Protein AF-K2AVJ9-F1 (afdb_monomer_lite)

Sequence (94 aa):
MFDLTLIGIGTGNPDHLTLQAIKAINAADLILIPRKGEGKADLAELRLAICRDVLTNPATRIVEFDLPVRDETILDYTARVEDWHDRIAAVWQA

Radius of gyration: 14.95 Å; chains: 1; bounding box: 36×27×40 Å

Secondary structure (DSSP, 8-state):
---------TTS-GGG--HHHHHHHHH-SEEEEEEPPSSS--HHHHHHHHHHHH---TT-EEEEEEPPPP-TT--SHHHHHHHHHHHHHHHHH-

Structure (mmCIF, N/CA/C/O backbone):
data_AF-K2AVJ9-F1
#
_entry.id   AF-K2AVJ9-F1
#
loop_
_atom_site.group_PDB
_atom_site.id
_atom_site.type_symbol
_atom_site.label_atom_id
_atom_site.label_alt_id
_atom_site.label_comp_id
_atom_site.label_asym_id
_atom_site.label_entity_id
_atom_site.label_seq_id
_atom_site.pdbx_PDB_ins_code
_atom_site.Cartn_x
_atom_site.Cartn_y
_atom_site.Cartn_z
_atom_site.occupancy
_atom_site.B_iso_or_equiv
_atom_site.auth_seq_id
_atom_site.auth_comp_id
_atom_site.auth_asym_id
_atom_site.auth_atom_id
_atom_site.pdbx_PDB_model_num
ATOM 1 N N . MET A 1 1 ? -17.928 -6.126 -8.015 1.00 78.44 1 MET A N 1
ATOM 2 C CA . MET A 1 1 ? -17.147 -4.896 -8.256 1.00 78.44 1 MET A CA 1
ATOM 3 C C . MET A 1 1 ? -16.067 -4.861 -7.191 1.00 78.44 1 MET A C 1
ATOM 5 O O . MET A 1 1 ? -16.390 -5.226 -6.069 1.00 78.44 1 MET A O 1
ATOM 9 N N . PHE A 1 2 ? -14.830 -4.507 -7.533 1.00 88.12 2 PHE A N 1
ATOM 10 C CA . PHE A 1 2 ? -13.763 -4.295 -6.551 1.00 88.12 2 PHE A CA 1
ATOM 11 C C . PHE A 1 2 ? -13.441 -2.805 -6.502 1.00 88.12 2 PHE A C 1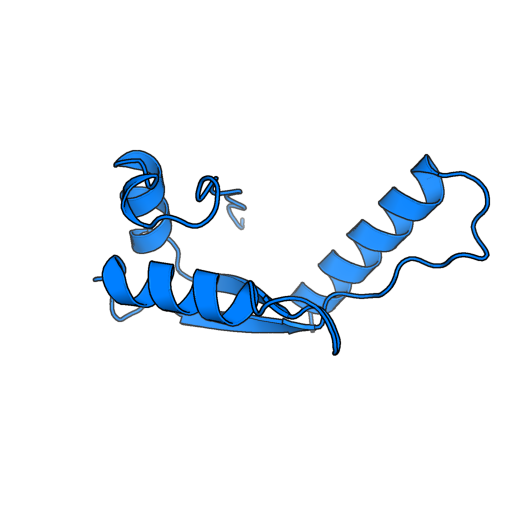
ATOM 13 O O . PHE A 1 2 ? -13.356 -2.177 -7.557 1.00 88.12 2 PHE A O 1
ATOM 20 N N . ASP A 1 3 ? -13.241 -2.267 -5.302 1.00 93.88 3 ASP A N 1
ATOM 21 C CA . ASP A 1 3 ? -12.800 -0.889 -5.110 1.00 93.88 3 ASP A CA 1
ATOM 22 C C . ASP A 1 3 ? -11.286 -0.868 -4.886 1.00 93.88 3 ASP A C 1
ATOM 24 O O . ASP A 1 3 ? -10.776 -1.402 -3.900 1.00 93.88 3 ASP A O 1
ATOM 28 N N . LEU A 1 4 ? -10.550 -0.251 -5.812 1.00 93.00 4 LEU A N 1
ATOM 29 C CA . LEU A 1 4 ? -9.104 -0.074 -5.695 1.00 93.00 4 LEU A CA 1
ATOM 30 C C . LEU A 1 4 ? -8.799 1.299 -5.092 1.00 93.00 4 LEU A C 1
ATOM 32 O O . LEU A 1 4 ? -9.043 2.329 -5.720 1.00 93.00 4 LEU A O 1
ATOM 36 N N . THR A 1 5 ? -8.215 1.313 -3.894 1.00 95.81 5 THR A N 1
ATOM 37 C CA . THR A 1 5 ? -7.822 2.553 -3.211 1.00 95.81 5 THR A CA 1
ATOM 38 C C . THR A 1 5 ? -6.303 2.684 -3.164 1.00 95.81 5 THR A C 1
ATOM 40 O O . THR A 1 5 ? -5.618 1.857 -2.567 1.00 95.81 5 THR A O 1
ATOM 43 N N . LEU A 1 6 ? -5.768 3.758 -3.752 1.00 95.56 6 LEU A N 1
ATOM 44 C CA . LEU A 1 6 ? -4.354 4.120 -3.632 1.00 95.56 6 LEU A CA 1
ATOM 45 C C . LEU A 1 6 ? -4.172 5.068 -2.442 1.00 95.56 6 LEU A C 1
ATOM 47 O O . LEU A 1 6 ? -4.563 6.233 -2.497 1.00 95.56 6 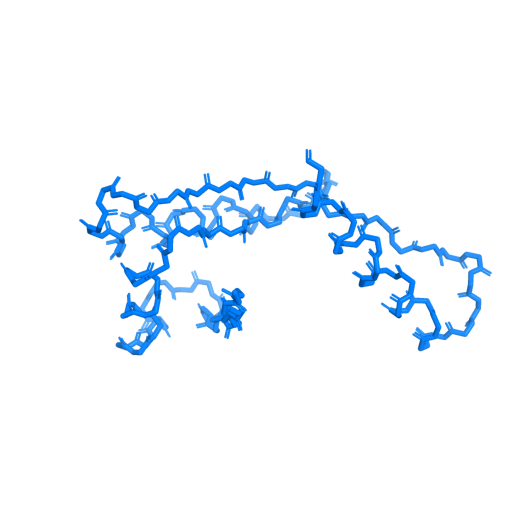LEU A O 1
ATOM 51 N N . ILE A 1 7 ? -3.592 4.561 -1.355 1.00 96.62 7 ILE A N 1
ATOM 52 C CA . ILE A 1 7 ? -3.442 5.300 -0.096 1.00 96.62 7 ILE A CA 1
ATOM 53 C C . ILE A 1 7 ? -2.034 5.896 -0.013 1.00 96.62 7 ILE A C 1
ATOM 55 O O . ILE A 1 7 ? -1.039 5.175 0.045 1.00 96.62 7 ILE A O 1
ATOM 59 N N . GLY A 1 8 ? -1.938 7.225 0.022 1.00 96.00 8 GLY A N 1
ATOM 60 C CA . GLY A 1 8 ? -0.681 7.909 0.321 1.00 96.00 8 GLY A CA 1
ATOM 61 C C . GLY A 1 8 ? -0.277 7.711 1.786 1.00 96.00 8 GLY A C 1
ATOM 62 O O . GLY A 1 8 ? -1.060 8.017 2.681 1.00 96.00 8 GLY A O 1
ATOM 63 N N . ILE A 1 9 ? 0.951 7.240 2.025 1.00 94.94 9 ILE A N 1
ATOM 64 C CA . ILE A 1 9 ? 1.502 6.961 3.371 1.00 94.94 9 ILE A CA 1
ATOM 65 C C . ILE A 1 9 ? 2.605 7.946 3.801 1.00 94.94 9 ILE A C 1
ATOM 67 O O . ILE A 1 9 ? 3.342 7.709 4.755 1.00 94.94 9 ILE A O 1
ATOM 71 N N . GLY A 1 10 ? 2.763 9.043 3.059 1.00 93.56 10 GLY A N 1
ATOM 72 C CA . GLY A 1 10 ? 3.827 10.019 3.279 1.00 93.56 10 GLY A CA 1
ATOM 73 C C . GLY A 1 10 ? 5.224 9.483 2.951 1.00 93.56 10 GLY A C 1
ATOM 74 O O . GLY A 1 10 ? 5.402 8.610 2.104 1.00 93.56 10 GLY A O 1
ATOM 75 N N . THR A 1 11 ? 6.233 10.049 3.612 1.00 91.56 11 THR A N 1
ATOM 76 C CA . THR A 1 11 ? 7.662 9.769 3.368 1.00 91.56 11 THR A CA 1
ATOM 77 C C . THR A 1 11 ? 8.264 8.712 4.302 1.00 91.56 11 THR A C 1
ATOM 79 O O . THR A 1 11 ? 9.485 8.637 4.419 1.00 91.56 11 THR A O 1
ATOM 82 N N . GLY A 1 12 ? 7.431 7.931 4.996 1.00 85.31 12 GLY A N 1
ATOM 83 C CA . GLY A 1 12 ? 7.876 6.838 5.866 1.00 85.31 12 GLY A CA 1
ATOM 84 C C . GLY A 1 12 ? 7.868 7.113 7.372 1.00 85.31 12 GLY A C 1
ATOM 85 O O . GLY A 1 12 ? 8.122 6.197 8.139 1.00 85.31 1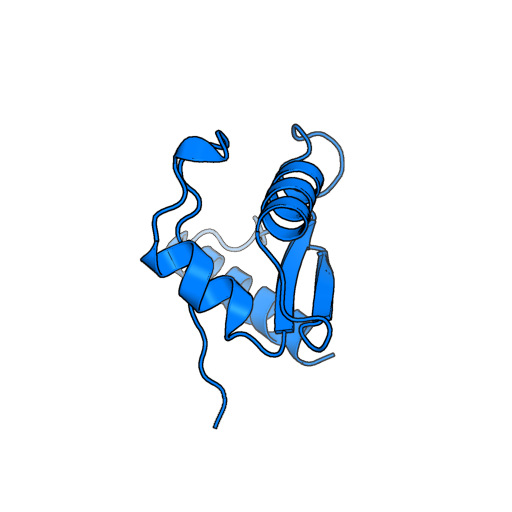2 GLY A O 1
ATOM 86 N N . ASN A 1 13 ? 7.541 8.331 7.810 1.00 89.62 13 ASN A N 1
ATOM 87 C CA . ASN A 1 13 ? 7.188 8.580 9.209 1.00 89.62 13 ASN A CA 1
ATOM 88 C C . ASN A 1 13 ? 5.702 8.210 9.424 1.00 89.62 13 ASN A C 1
ATOM 90 O O . ASN A 1 13 ? 4.869 8.771 8.704 1.00 89.62 13 ASN A O 1
ATOM 94 N N . PRO A 1 14 ? 5.346 7.323 10.376 1.00 88.81 14 PRO A N 1
ATOM 95 C CA . PRO A 1 14 ? 3.952 7.003 10.703 1.00 88.81 14 PRO A CA 1
ATOM 96 C C . PRO A 1 14 ? 3.075 8.227 11.006 1.00 88.81 14 PRO A C 1
ATOM 98 O O . PRO A 1 14 ? 1.902 8.241 10.635 1.00 88.81 14 PRO A O 1
ATOM 101 N N . ASP A 1 15 ? 3.647 9.299 11.564 1.00 93.31 15 ASP A N 1
ATOM 102 C CA . ASP A 1 15 ? 2.922 10.549 11.853 1.00 93.31 15 ASP A CA 1
ATOM 103 C C . ASP A 1 15 ? 2.440 11.284 10.589 1.00 93.31 15 ASP A C 1
ATOM 105 O O . ASP A 1 15 ? 1.630 12.207 10.663 1.00 93.31 15 ASP A O 1
ATOM 109 N N . HIS A 1 16 ? 2.923 10.896 9.404 1.00 96.31 16 HIS A N 1
ATOM 110 C CA . HIS A 1 16 ? 2.445 11.447 8.135 1.00 96.31 16 HIS A CA 1
ATOM 111 C C . HIS A 1 16 ? 1.107 10.848 7.684 1.00 96.31 16 HIS A C 1
ATOM 113 O O . HIS A 1 16 ? 0.520 11.336 6.712 1.00 96.31 16 HIS A O 1
ATOM 119 N N . LEU A 1 17 ? 0.614 9.799 8.348 1.00 97.12 17 LEU A N 1
ATOM 120 C CA . LEU A 1 17 ? -0.683 9.225 8.019 1.00 97.12 17 LEU A CA 1
ATOM 121 C C . LEU A 1 17 ? -1.803 10.208 8.334 1.00 97.12 17 LEU A C 1
ATOM 123 O O . LEU A 1 17 ? -1.963 10.700 9.449 1.00 97.12 17 LEU A O 1
ATOM 127 N N . THR A 1 18 ? -2.641 10.454 7.334 1.00 97.88 18 THR A N 1
ATOM 128 C CA . THR A 1 18 ? -3.859 11.230 7.535 1.00 97.88 18 THR A CA 1
ATOM 129 C C . THR A 1 18 ? -4.938 10.362 8.174 1.00 97.88 18 THR A C 1
ATOM 131 O O . THR A 1 18 ? -4.984 9.142 7.997 1.00 97.88 18 THR A O 1
ATOM 134 N N . LEU A 1 19 ? -5.905 11.003 8.835 1.00 97.88 19 LEU A N 1
ATOM 135 C CA . LEU A 1 19 ? -7.096 10.306 9.332 1.00 97.88 19 LEU A CA 1
ATOM 136 C C . LEU A 1 19 ? -7.871 9.597 8.208 1.00 97.88 19 LEU A C 1
ATOM 138 O O . LEU A 1 19 ? -8.511 8.579 8.455 1.00 97.88 19 LEU A O 1
ATOM 142 N N . GLN A 1 20 ? -7.822 10.111 6.975 1.00 98.19 20 GLN A N 1
ATOM 143 C CA . GLN A 1 20 ? -8.442 9.457 5.823 1.00 98.19 20 GLN A CA 1
ATOM 144 C C . GLN A 1 20 ? -7.696 8.175 5.436 1.00 98.19 20 GLN A C 1
ATOM 146 O O . GLN A 1 20 ? -8.346 7.165 5.176 1.00 98.19 20 GLN A O 1
ATOM 151 N N . ALA A 1 21 ? -6.360 8.192 5.445 1.00 97.81 21 ALA A N 1
ATOM 152 C CA . ALA A 1 21 ? -5.548 7.009 5.175 1.00 97.81 21 ALA A CA 1
ATOM 153 C C . ALA A 1 21 ? -5.824 5.900 6.199 1.00 97.81 21 ALA A C 1
ATOM 155 O O . ALA A 1 21 ? -6.089 4.765 5.813 1.00 97.81 21 ALA A O 1
ATOM 156 N N . ILE A 1 22 ? -5.868 6.243 7.491 1.00 97.50 22 ILE A N 1
ATOM 157 C CA . ILE A 1 22 ? -6.169 5.286 8.570 1.00 97.50 22 ILE A CA 1
ATOM 158 C C . ILE A 1 22 ? -7.563 4.670 8.391 1.00 97.50 22 ILE A C 1
ATOM 160 O O . ILE A 1 22 ? -7.728 3.456 8.527 1.00 97.50 22 ILE A O 1
ATOM 164 N N . LYS A 1 23 ? -8.571 5.482 8.045 1.00 97.81 23 LYS A N 1
ATOM 165 C CA . LYS A 1 23 ? -9.928 4.986 7.767 1.00 97.81 23 LYS A CA 1
ATOM 166 C C . LYS A 1 23 ? -9.958 4.043 6.565 1.00 97.81 23 LYS A C 1
ATOM 168 O O . LYS A 1 23 ? -10.593 2.999 6.648 1.00 97.81 23 LYS A O 1
ATOM 173 N N . ALA A 1 24 ? -9.265 4.389 5.481 1.00 97.88 24 ALA A N 1
ATOM 174 C CA . ALA A 1 24 ? -9.203 3.556 4.283 1.00 97.88 24 ALA A CA 1
ATOM 175 C C . ALA A 1 24 ? -8.491 2.218 4.546 1.00 97.88 24 ALA A C 1
ATOM 177 O O . ALA A 1 24 ? -8.989 1.181 4.123 1.00 97.88 24 ALA A O 1
ATOM 178 N N . ILE A 1 25 ? -7.392 2.225 5.311 1.00 97.00 25 ILE A N 1
ATOM 179 C CA . ILE A 1 25 ? -6.690 1.006 5.747 1.00 97.00 25 ILE A CA 1
ATOM 180 C C . ILE A 1 25 ? -7.639 0.080 6.520 1.00 97.00 25 ILE A C 1
ATOM 182 O O . ILE A 1 25 ? -7.712 -1.107 6.228 1.00 97.00 25 ILE A O 1
ATOM 186 N N . ASN A 1 26 ? -8.401 0.621 7.475 1.00 97.75 26 ASN A N 1
ATOM 187 C CA . ASN A 1 26 ? -9.307 -0.174 8.312 1.00 97.75 26 ASN A CA 1
ATOM 188 C C . ASN A 1 26 ? -10.580 -0.650 7.591 1.00 97.75 26 ASN A C 1
ATOM 190 O O . ASN A 1 26 ? -11.206 -1.614 8.033 1.00 97.75 26 ASN A O 1
ATOM 194 N N . ALA A 1 27 ? -10.974 0.022 6.508 1.00 97.19 27 ALA A N 1
ATOM 195 C CA . ALA A 1 27 ? -12.130 -0.350 5.695 1.00 97.19 27 ALA A CA 1
ATOM 196 C C . ALA A 1 27 ? -11.803 -1.390 4.611 1.00 97.19 27 ALA A C 1
ATOM 198 O O . ALA A 1 27 ? -12.724 -1.953 4.027 1.00 97.19 27 ALA A O 1
ATOM 199 N N . ALA A 1 28 ? -10.523 -1.627 4.315 1.00 97.81 28 ALA A N 1
ATOM 200 C CA . ALA A 1 28 ? -10.116 -2.550 3.266 1.00 97.81 28 ALA A CA 1
ATOM 201 C C . ALA A 1 28 ? -10.282 -4.014 3.700 1.00 97.81 28 ALA A C 1
ATOM 203 O O . ALA A 1 28 ? -9.845 -4.406 4.782 1.00 97.81 28 ALA A O 1
ATOM 204 N N . ASP A 1 29 ? -10.826 -4.850 2.815 1.00 97.38 29 ASP A N 1
ATOM 205 C CA . ASP A 1 29 ? -10.827 -6.309 2.998 1.00 97.38 29 ASP A CA 1
ATOM 206 C C . ASP A 1 29 ? -9.419 -6.902 2.797 1.00 97.38 29 ASP A C 1
ATOM 208 O O . ASP A 1 29 ? -9.032 -7.884 3.437 1.00 97.38 29 ASP A O 1
ATOM 212 N N . LEU A 1 30 ? -8.639 -6.287 1.903 1.00 96.88 30 LEU A N 1
ATOM 213 C CA . LEU A 1 30 ? -7.319 -6.737 1.476 1.00 96.88 30 LEU A CA 1
ATOM 214 C C . LEU A 1 30 ? -6.377 -5.545 1.266 1.00 96.88 30 LEU A C 1
ATOM 216 O O . LEU A 1 30 ? -6.714 -4.591 0.568 1.00 96.88 30 LEU A O 1
ATOM 220 N N . ILE A 1 31 ? -5.168 -5.641 1.815 1.00 97.19 31 ILE A N 1
ATOM 221 C CA . ILE A 1 31 ? -4.065 -4.700 1.604 1.00 97.19 31 ILE A CA 1
ATOM 222 C C . ILE A 1 31 ? -2.928 -5.441 0.900 1.00 97.19 31 ILE A C 1
ATOM 224 O O . ILE A 1 31 ? -2.410 -6.432 1.415 1.00 97.19 31 ILE A O 1
ATOM 228 N N . LEU A 1 32 ? -2.528 -4.937 -0.267 1.00 95.62 32 LEU A N 1
ATOM 229 C CA . LEU A 1 32 ? -1.435 -5.482 -1.069 1.00 95.62 32 LEU A CA 1
ATOM 230 C C . LEU A 1 32 ? -0.147 -4.686 -0.824 1.00 95.62 32 LEU A C 1
ATOM 232 O O . LEU A 1 32 ? -0.104 -3.480 -1.079 1.00 95.62 32 LEU A O 1
ATOM 236 N N . ILE A 1 33 ? 0.911 -5.352 -0.356 1.00 94.25 33 ILE A N 1
ATOM 237 C CA . ILE A 1 33 ? 2.218 -4.729 -0.098 1.00 94.25 33 ILE A CA 1
ATOM 238 C C . ILE A 1 33 ? 3.253 -5.266 -1.100 1.00 94.25 33 ILE A C 1
ATOM 240 O O . ILE A 1 33 ? 3.567 -6.455 -1.080 1.00 94.25 33 ILE A O 1
ATOM 244 N N . PRO A 1 34 ? 3.816 -4.419 -1.980 1.00 92.88 34 PRO A N 1
ATOM 245 C CA . PRO A 1 34 ? 4.829 -4.863 -2.927 1.00 92.88 34 PRO A CA 1
ATOM 246 C C . PRO A 1 34 ? 6.185 -5.055 -2.242 1.00 92.88 34 PRO A C 1
ATOM 248 O O . PRO A 1 34 ? 6.715 -4.123 -1.624 1.00 92.88 34 PRO A O 1
ATOM 251 N N . ARG A 1 35 ? 6.799 -6.218 -2.455 1.00 90.00 35 ARG A N 1
ATOM 252 C CA . ARG A 1 35 ? 8.212 -6.478 -2.172 1.00 90.00 35 ARG A CA 1
ATOM 253 C C . ARG A 1 35 ? 9.042 -6.113 -3.392 1.00 90.00 35 ARG A C 1
ATOM 255 O O . ARG A 1 35 ? 8.765 -6.536 -4.514 1.00 90.00 35 ARG A O 1
ATOM 262 N N . LYS A 1 36 ? 10.059 -5.284 -3.180 1.00 80.75 36 LYS A N 1
ATOM 263 C CA . LYS A 1 36 ? 11.044 -4.941 -4.208 1.00 80.75 36 LYS A CA 1
ATOM 264 C C . LYS A 1 36 ? 12.272 -5.808 -3.951 1.00 80.75 36 LYS A C 1
ATOM 266 O O . LYS A 1 36 ? 12.677 -5.897 -2.800 1.00 80.75 36 LYS A O 1
ATOM 271 N N . GLY A 1 37 ? 12.810 -6.448 -4.992 1.00 70.00 37 GLY A N 1
ATOM 272 C CA . GLY A 1 37 ? 13.925 -7.400 -4.873 1.00 70.00 37 GLY A CA 1
ATOM 273 C C . GLY A 1 37 ? 15.152 -6.868 -4.117 1.00 70.00 37 GLY A C 1
ATOM 274 O O . GLY A 1 37 ? 15.248 -5.67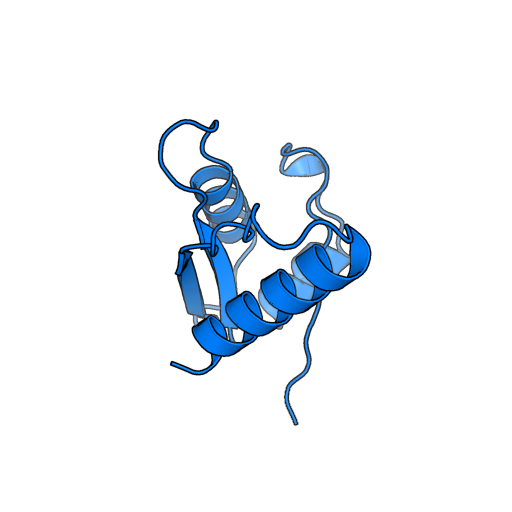2 -3.830 1.00 70.00 37 GLY A O 1
ATOM 275 N N . GLU A 1 38 ? 16.084 -7.774 -3.806 1.00 59.28 38 GLU A N 1
ATOM 276 C CA . GLU A 1 38 ? 17.224 -7.539 -2.909 1.00 59.28 38 GLU A CA 1
ATOM 277 C C . GLU A 1 38 ? 17.967 -6.218 -3.189 1.00 59.28 38 GLU A C 1
ATOM 279 O O . GLU A 1 38 ? 18.354 -5.921 -4.320 1.00 59.28 38 GLU A O 1
ATOM 284 N N . GLY A 1 39 ? 18.184 -5.415 -2.139 1.00 55.72 39 GLY A N 1
ATOM 285 C CA . GLY A 1 39 ? 19.082 -4.253 -2.193 1.00 55.72 39 GLY A CA 1
ATOM 286 C C . GLY A 1 39 ? 18.440 -2.869 -2.070 1.00 55.72 39 GLY A C 1
ATOM 287 O O . GLY A 1 39 ? 19.107 -1.871 -2.347 1.00 55.72 39 GLY A O 1
ATOM 288 N N . LYS A 1 40 ? 17.178 -2.748 -1.643 1.00 54.50 40 LYS A N 1
ATOM 289 C CA . LYS A 1 40 ? 16.607 -1.443 -1.262 1.00 54.50 40 LYS A CA 1
ATOM 290 C C . LYS A 1 40 ? 16.153 -1.482 0.187 1.00 54.50 40 LYS A C 1
ATOM 292 O O . LYS A 1 40 ? 15.560 -2.470 0.595 1.00 54.50 40 LYS A O 1
ATOM 297 N N . ALA A 1 41 ? 16.455 -0.408 0.929 1.00 58.19 41 ALA A N 1
ATOM 298 C CA . ALA A 1 41 ? 15.953 -0.164 2.281 1.00 58.19 41 ALA A CA 1
ATOM 299 C C . ALA A 1 41 ? 14.497 -0.633 2.368 1.00 58.19 41 ALA A C 1
ATOM 301 O O . ALA A 1 41 ? 13.707 -0.267 1.492 1.00 58.19 41 ALA A O 1
ATOM 302 N N . ASP A 1 42 ? 14.198 -1.503 3.333 1.00 75.00 42 ASP A N 1
ATOM 303 C CA . ASP A 1 42 ? 13.025 -2.372 3.285 1.00 75.00 42 ASP A CA 1
ATOM 304 C C . ASP A 1 42 ? 11.718 -1.585 3.480 1.00 75.00 42 ASP A C 1
ATOM 306 O O . ASP A 1 42 ? 11.134 -1.476 4.557 1.00 75.00 42 ASP A O 1
ATOM 310 N N . LEU A 1 43 ? 11.253 -0.972 2.390 1.00 83.50 43 LEU A N 1
ATOM 311 C CA . LEU A 1 43 ? 9.988 -0.253 2.352 1.00 83.50 43 LEU A CA 1
ATOM 312 C C . LEU A 1 43 ? 8.799 -1.212 2.495 1.00 83.50 43 LEU A C 1
ATOM 314 O O . LEU A 1 43 ? 7.691 -0.739 2.748 1.00 83.50 43 LEU A O 1
ATOM 318 N N . ALA A 1 44 ? 8.970 -2.518 2.263 1.00 89.25 44 ALA A N 1
ATOM 319 C CA . ALA A 1 44 ? 7.906 -3.484 2.517 1.00 89.25 44 ALA A CA 1
ATOM 320 C C . ALA A 1 44 ? 7.731 -3.652 4.029 1.00 89.25 44 ALA A C 1
ATOM 322 O O . ALA A 1 44 ? 6.618 -3.471 4.524 1.00 89.25 44 ALA A O 1
ATOM 323 N N . GLU A 1 45 ? 8.831 -3.834 4.765 1.00 89.69 45 GLU A N 1
ATOM 324 C CA . GLU A 1 45 ? 8.824 -3.859 6.230 1.00 89.69 45 GLU A CA 1
ATOM 325 C C . GLU A 1 45 ? 8.242 -2.570 6.824 1.00 89.69 45 GLU A C 1
ATOM 327 O O . GLU A 1 45 ? 7.381 -2.627 7.702 1.00 89.69 45 GLU A O 1
ATOM 332 N N . LEU A 1 46 ? 8.612 -1.402 6.290 1.00 91.50 46 LEU A N 1
ATOM 333 C CA . LEU A 1 46 ? 8.044 -0.129 6.741 1.00 91.50 46 LEU A CA 1
ATOM 334 C C . LEU A 1 46 ? 6.524 -0.041 6.526 1.00 91.50 46 LEU A C 1
ATOM 336 O O . LEU A 1 46 ? 5.792 0.420 7.401 1.00 91.50 46 LEU A O 1
ATOM 340 N N . ARG A 1 47 ? 6.029 -0.484 5.363 1.00 93.88 47 ARG A N 1
ATOM 341 C CA . ARG A 1 47 ? 4.583 -0.521 5.083 1.00 93.88 47 ARG A CA 1
ATOM 342 C C . ARG A 1 47 ? 3.861 -1.496 6.003 1.00 93.88 47 ARG A C 1
ATOM 344 O O . ARG A 1 47 ? 2.760 -1.189 6.455 1.00 93.88 47 ARG A O 1
ATOM 351 N N . LEU A 1 48 ? 4.480 -2.640 6.291 1.00 93.44 48 LEU A N 1
ATOM 352 C CA . LEU A 1 48 ? 3.961 -3.618 7.242 1.00 93.44 48 LEU A CA 1
ATOM 353 C C . LEU A 1 48 ? 3.884 -3.029 8.651 1.00 93.44 48 LEU A C 1
ATOM 355 O O . LEU A 1 48 ? 2.853 -3.184 9.299 1.00 93.44 48 LEU A O 1
ATOM 359 N N . ALA A 1 49 ? 4.925 -2.330 9.108 1.00 93.75 49 ALA A N 1
ATOM 360 C CA . ALA A 1 49 ? 4.938 -1.653 10.403 1.00 93.75 49 ALA A CA 1
ATOM 361 C C . ALA A 1 49 ? 3.812 -0.611 10.502 1.00 93.75 49 ALA A C 1
ATOM 363 O O . ALA A 1 49 ? 2.990 -0.691 11.408 1.00 93.75 49 ALA A O 1
ATOM 364 N N . ILE A 1 50 ? 3.684 0.260 9.496 1.00 94.25 50 ILE A N 1
ATOM 365 C CA . ILE A 1 50 ? 2.583 1.231 9.402 1.00 94.25 50 ILE A CA 1
ATOM 366 C C . ILE A 1 50 ? 1.214 0.548 9.509 1.00 94.25 50 ILE A C 1
ATOM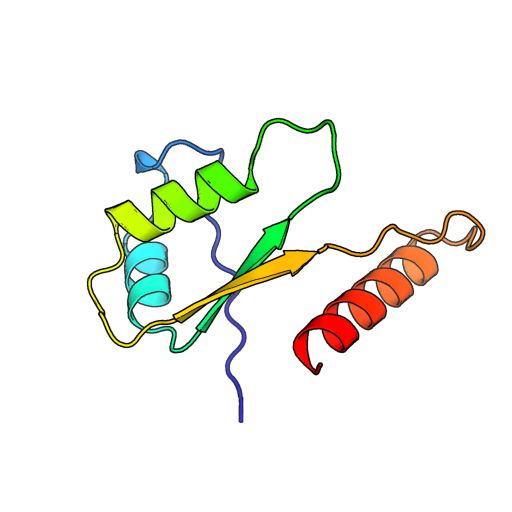 368 O O . ILE A 1 50 ? 0.354 1.009 10.256 1.00 94.25 50 ILE A O 1
ATOM 372 N N . CYS A 1 51 ? 0.996 -0.552 8.780 1.00 95.25 51 CYS A N 1
ATOM 373 C CA . CYS A 1 51 ? -0.277 -1.266 8.847 1.00 95.25 51 CYS A CA 1
ATOM 374 C C . CYS A 1 51 ? -0.505 -1.873 10.237 1.00 95.25 51 CYS A C 1
ATOM 376 O O . CYS A 1 51 ? -1.610 -1.762 10.754 1.00 95.25 51 CYS A O 1
ATOM 378 N N . ARG A 1 52 ? 0.520 -2.469 10.860 1.00 93.88 52 ARG A N 1
ATOM 379 C CA . ARG A 1 52 ? 0.424 -3.037 12.218 1.00 93.88 52 ARG A CA 1
ATOM 380 C C . ARG A 1 52 ? 0.042 -1.987 13.261 1.00 93.88 52 ARG A C 1
ATOM 382 O O . ARG A 1 52 ? -0.724 -2.309 14.161 1.00 93.88 52 ARG A O 1
ATOM 389 N N . ASP A 1 53 ? 0.533 -0.759 13.119 1.00 94.44 53 ASP A N 1
ATOM 390 C CA . ASP A 1 53 ? 0.291 0.309 14.094 1.00 94.44 53 ASP A CA 1
ATOM 391 C C . ASP A 1 53 ? -1.144 0.856 14.047 1.00 94.44 53 ASP A C 1
ATOM 393 O O . ASP A 1 53 ? -1.674 1.290 15.071 1.00 94.44 53 ASP A O 1
ATOM 397 N N . VAL A 1 54 ? -1.790 0.851 12.873 1.00 95.44 54 VAL A N 1
ATOM 398 C CA . VAL A 1 54 ? -3.091 1.526 12.675 1.00 95.44 54 VAL A CA 1
ATOM 399 C C . VAL A 1 54 ? -4.254 0.591 12.355 1.00 95.44 54 VAL A C 1
ATOM 401 O O . VAL A 1 54 ? -5.412 1.021 12.402 1.00 95.44 54 VAL A O 1
ATOM 404 N N . LEU A 1 55 ? -3.982 -0.660 11.981 1.00 96.31 55 LEU A N 1
ATOM 405 C CA . LEU A 1 55 ? -5.017 -1.618 11.622 1.00 96.31 55 LEU A CA 1
ATOM 406 C C . LEU A 1 55 ? -5.645 -2.214 12.883 1.00 96.31 55 LEU A C 1
ATOM 408 O O . LEU A 1 55 ? -5.010 -2.910 13.666 1.00 96.31 55 LEU A O 1
ATOM 412 N N . THR A 1 56 ? -6.934 -1.954 13.043 1.00 97.25 56 THR A N 1
ATOM 413 C CA . THR A 1 56 ? -7.761 -2.434 14.156 1.00 97.25 56 THR A CA 1
ATOM 414 C C . THR A 1 56 ? -8.807 -3.450 13.709 1.00 97.25 56 THR A C 1
ATOM 416 O O . THR A 1 56 ? -9.347 -4.172 14.542 1.00 97.25 56 THR A O 1
ATOM 419 N N . ASN A 1 57 ? -9.084 -3.536 12.404 1.00 96.75 57 ASN A N 1
ATOM 420 C CA . ASN A 1 57 ? -9.988 -4.525 11.833 1.00 96.75 57 ASN A CA 1
ATOM 421 C C . ASN A 1 57 ? -9.279 -5.889 11.682 1.00 96.75 57 ASN A C 1
ATOM 423 O O . ASN A 1 57 ? -8.416 -6.025 10.813 1.00 96.75 57 ASN A O 1
ATOM 427 N N . PRO A 1 58 ? -9.643 -6.920 12.469 1.00 94.94 58 PRO A N 1
ATOM 428 C CA . PRO A 1 58 ? -8.980 -8.223 12.416 1.00 94.94 58 PRO A CA 1
ATOM 429 C C . PRO A 1 58 ? -9.344 -9.043 11.169 1.00 94.94 58 PRO A C 1
ATOM 431 O O . PRO A 1 58 ? -8.702 -10.057 10.906 1.00 94.94 58 PRO A O 1
ATOM 434 N N . ALA A 1 59 ? -10.383 -8.649 10.423 1.00 96.62 59 ALA A N 1
ATOM 435 C CA . ALA A 1 59 ? -10.784 -9.329 9.193 1.00 96.62 59 ALA A CA 1
ATOM 436 C C . ALA A 1 59 ? -9.959 -8.885 7.974 1.00 96.62 59 ALA A C 1
ATOM 438 O O . ALA A 1 59 ? -9.891 -9.621 6.988 1.00 96.62 59 ALA A O 1
ATOM 439 N N . THR A 1 60 ? -9.324 -7.709 8.036 1.00 97.75 60 THR A N 1
ATOM 440 C CA . THR A 1 60 ? -8.478 -7.196 6.956 1.00 97.75 60 THR A CA 1
ATOM 441 C C . THR A 1 60 ? -7.258 -8.088 6.771 1.00 97.75 60 THR A C 1
ATOM 443 O O . THR A 1 60 ? -6.496 -8.348 7.704 1.00 97.75 60 THR A O 1
ATOM 446 N N . ARG A 1 61 ? -7.040 -8.537 5.536 1.00 97.06 61 ARG A N 1
ATOM 447 C CA . ARG A 1 61 ? -5.890 -9.370 5.176 1.00 97.06 61 ARG A CA 1
ATOM 448 C C . ARG A 1 61 ? -4.776 -8.507 4.605 1.00 97.06 61 ARG A C 1
ATOM 450 O O . ARG A 1 61 ? -5.026 -7.656 3.760 1.00 97.06 61 ARG A O 1
ATOM 457 N N . ILE A 1 62 ? -3.539 -8.774 5.006 1.00 96.38 62 ILE A N 1
ATOM 458 C CA . ILE A 1 62 ? -2.353 -8.191 4.374 1.00 96.38 62 ILE A CA 1
ATOM 459 C C . ILE A 1 62 ? -1.677 -9.287 3.558 1.00 96.38 62 ILE A C 1
ATOM 461 O O . ILE A 1 62 ? -1.386 -10.360 4.086 1.00 96.38 62 ILE A O 1
ATOM 465 N N . VAL A 1 63 ? -1.455 -9.026 2.273 1.00 95.19 63 VAL A N 1
ATOM 466 C CA . VAL A 1 63 ? -0.779 -9.948 1.358 1.00 95.19 63 VAL A CA 1
ATOM 467 C C . VAL A 1 63 ? 0.376 -9.222 0.695 1.00 95.19 63 VAL A C 1
ATOM 469 O O . VAL A 1 63 ? 0.228 -8.130 0.147 1.00 95.19 63 VAL A O 1
ATOM 472 N N . GLU A 1 64 ? 1.542 -9.845 0.750 1.00 93.38 64 GLU A N 1
ATOM 473 C CA . GLU A 1 64 ? 2.722 -9.372 0.048 1.00 93.38 64 GLU A CA 1
ATOM 474 C C . GLU A 1 64 ? 2.814 -10.007 -1.336 1.00 93.38 64 GLU A C 1
ATOM 476 O O . GLU A 1 64 ? 2.459 -11.172 -1.515 1.00 93.38 64 GLU A O 1
ATOM 481 N N . PHE A 1 65 ? 3.338 -9.262 -2.305 1.00 92.69 65 PHE A N 1
ATOM 482 C CA . PHE A 1 65 ? 3.599 -9.780 -3.645 1.00 92.69 65 PHE A CA 1
ATOM 483 C C . PHE A 1 65 ? 4.922 -9.250 -4.185 1.00 92.69 65 PHE A C 1
ATOM 485 O O . PHE A 1 65 ? 5.339 -8.138 -3.857 1.00 92.69 65 PHE A O 1
ATOM 492 N N . ASP A 1 66 ? 5.578 -10.033 -5.035 1.00 91.25 66 ASP A N 1
ATOM 493 C CA . ASP A 1 66 ? 6.837 -9.621 -5.644 1.00 91.25 66 ASP A CA 1
ATOM 494 C C . ASP A 1 66 ? 6.568 -8.703 -6.832 1.00 91.25 66 ASP A C 1
ATOM 496 O O . ASP A 1 66 ? 5.823 -9.036 -7.758 1.00 91.25 66 ASP A O 1
ATOM 500 N N . LEU A 1 67 ? 7.158 -7.511 -6.791 1.00 91.00 67 LEU A N 1
ATOM 501 C CA . LEU A 1 67 ? 6.965 -6.514 -7.830 1.00 91.00 67 LEU A CA 1
ATOM 502 C C . LEU A 1 67 ? 7.746 -6.931 -9.090 1.00 91.00 67 LEU A C 1
ATOM 504 O O . LEU A 1 67 ? 8.972 -7.072 -9.008 1.00 91.00 67 LEU A O 1
ATOM 508 N N . PRO A 1 68 ? 7.094 -7.073 -10.260 1.00 92.38 68 PRO A N 1
ATOM 509 C CA . PRO A 1 68 ? 7.790 -7.364 -11.506 1.00 92.38 68 PRO A CA 1
ATOM 510 C C . PRO A 1 68 ? 8.883 -6.333 -11.807 1.00 92.38 68 PRO A C 1
ATOM 512 O O . PRO A 1 68 ? 8.777 -5.156 -11.449 1.00 92.38 68 PRO A O 1
ATOM 515 N N . VAL A 1 69 ? 9.929 -6.761 -12.512 1.00 91.19 69 VAL A N 1
ATOM 516 C CA . VAL A 1 69 ? 10.964 -5.862 -13.039 1.00 91.19 69 VAL A CA 1
ATOM 517 C C . VAL A 1 69 ? 10.527 -5.362 -14.413 1.00 91.19 69 VAL A C 1
ATOM 519 O O . VAL A 1 69 ? 10.045 -6.146 -15.232 1.00 91.19 69 VAL A O 1
ATOM 522 N N . ARG A 1 70 ? 10.683 -4.056 -14.659 1.00 92.62 70 ARG A N 1
ATOM 523 C CA . ARG A 1 70 ? 10.398 -3.437 -15.963 1.00 92.62 70 ARG A CA 1
ATOM 524 C C . ARG A 1 70 ? 11.251 -4.086 -17.050 1.00 92.62 70 ARG A C 1
ATOM 526 O O . ARG A 1 70 ? 12.436 -4.312 -16.826 1.00 92.62 70 ARG A O 1
ATOM 533 N N . ASP A 1 71 ? 10.660 -4.345 -18.211 1.00 94.19 71 ASP A N 1
ATOM 534 C CA . ASP A 1 71 ? 11.398 -4.880 -19.353 1.00 94.19 71 ASP A CA 1
ATOM 535 C C . ASP A 1 71 ? 12.234 -3.773 -20.012 1.00 94.19 71 ASP A C 1
ATOM 537 O O . ASP A 1 71 ? 11.705 -2.846 -20.623 1.00 94.19 71 ASP A O 1
ATOM 541 N N . GLU A 1 72 ? 13.556 -3.840 -19.861 1.00 94.75 72 GLU A N 1
ATOM 542 C CA . GLU A 1 72 ? 14.476 -2.845 -20.419 1.00 94.75 72 GLU A CA 1
ATOM 543 C C . GLU A 1 72 ? 14.591 -2.905 -21.947 1.00 94.75 72 GLU A C 1
ATOM 545 O O . GLU A 1 72 ? 15.075 -1.944 -22.548 1.00 94.75 72 GLU A O 1
ATOM 550 N N . THR A 1 73 ? 14.112 -3.979 -22.582 1.00 97.12 73 THR A N 1
ATOM 551 C CA . THR A 1 73 ? 14.117 -4.122 -24.045 1.00 97.12 73 THR A CA 1
ATOM 552 C C . THR A 1 73 ? 13.048 -3.262 -24.726 1.00 97.12 73 THR A C 1
ATOM 554 O O . THR A 1 73 ? 13.198 -2.904 -25.896 1.00 97.12 73 THR A O 1
ATOM 557 N N . ILE A 1 74 ? 12.007 -2.851 -23.990 1.00 96.62 74 ILE A N 1
ATOM 558 C CA . ILE A 1 74 ? 10.998 -1.899 -24.461 1.00 96.62 74 ILE A CA 1
ATOM 559 C C . ILE A 1 74 ? 11.583 -0.481 -24.369 1.00 96.62 74 ILE A C 1
ATOM 561 O O . ILE A 1 74 ? 11.672 0.113 -23.291 1.00 96.62 74 ILE A O 1
ATOM 565 N N . LEU A 1 75 ? 12.009 0.062 -25.513 1.00 96.69 75 LEU A N 1
ATOM 566 C CA . LEU A 1 75 ? 12.689 1.363 -25.582 1.00 96.69 75 LEU A CA 1
ATOM 567 C C . LEU A 1 75 ? 11.755 2.551 -25.317 1.00 96.69 75 LEU A C 1
ATOM 569 O O . LEU A 1 75 ? 12.187 3.555 -24.747 1.00 96.69 75 LEU A O 1
ATOM 573 N N . ASP A 1 76 ? 10.486 2.444 -25.719 1.00 97.88 76 ASP A N 1
ATOM 574 C CA . ASP A 1 76 ? 9.488 3.469 -25.424 1.00 97.88 76 ASP A CA 1
ATOM 575 C C . ASP A 1 76 ? 9.142 3.454 -23.930 1.00 97.88 76 ASP A C 1
ATOM 577 O O . ASP A 1 76 ? 8.707 2.445 -23.371 1.00 97.88 76 ASP A O 1
ATOM 581 N N . TYR A 1 77 ? 9.362 4.587 -23.263 1.00 95.50 77 TYR A N 1
ATOM 582 C CA . TYR A 1 77 ? 9.192 4.684 -21.817 1.00 95.50 77 TYR A CA 1
ATOM 583 C C . TYR A 1 77 ? 7.746 4.441 -21.379 1.00 95.50 77 TYR A C 1
ATOM 585 O O . TYR A 1 77 ? 7.532 3.773 -20.366 1.00 95.50 77 TYR A O 1
ATOM 593 N N . THR A 1 78 ? 6.777 4.984 -22.116 1.00 97.12 78 THR A N 1
ATOM 594 C CA . THR A 1 78 ? 5.358 4.888 -21.768 1.00 97.12 78 THR A CA 1
ATOM 595 C C . THR A 1 78 ? 4.883 3.454 -21.936 1.00 97.12 78 THR A C 1
ATOM 597 O O . THR A 1 78 ? 4.377 2.883 -20.972 1.00 97.12 78 THR A O 1
ATOM 600 N N . ALA A 1 79 ? 5.174 2.835 -23.083 1.00 97.25 79 ALA A N 1
ATOM 601 C CA . ALA A 1 79 ? 4.846 1.435 -23.344 1.00 97.25 79 ALA A CA 1
ATOM 602 C C . ALA A 1 79 ? 5.479 0.499 -22.302 1.00 97.25 79 ALA A C 1
ATOM 604 O O . ALA A 1 79 ? 4.843 -0.436 -21.826 1.00 97.25 79 ALA A O 1
ATOM 605 N N . ARG A 1 80 ? 6.716 0.785 -21.874 1.00 97.56 80 ARG A N 1
ATOM 606 C CA . ARG A 1 80 ? 7.386 0.019 -20.814 1.00 97.56 80 ARG A CA 1
ATOM 607 C C . ARG A 1 80 ? 6.713 0.163 -19.447 1.00 97.56 80 ARG A C 1
ATOM 609 O O . ARG A 1 80 ? 6.749 -0.767 -18.644 1.00 97.56 80 ARG A O 1
ATOM 616 N N . VAL A 1 81 ? 6.169 1.337 -19.130 1.00 96.12 81 VAL A N 1
ATOM 617 C CA . VAL A 1 81 ? 5.430 1.561 -17.877 1.00 96.12 81 VAL A CA 1
ATOM 618 C C . VAL A 1 81 ? 4.062 0.881 -17.924 1.00 96.12 81 VAL A C 1
ATOM 620 O O . VAL A 1 81 ? 3.655 0.317 -16.911 1.00 96.12 81 VAL A O 1
ATOM 623 N N . GLU A 1 82 ? 3.388 0.902 -19.073 1.00 96.81 82 GLU A N 1
ATOM 624 C CA . GLU A 1 82 ? 2.112 0.210 -19.294 1.00 96.81 82 GLU A CA 1
ATOM 625 C C . GLU A 1 82 ? 2.267 -1.312 -19.169 1.00 96.81 82 GLU A C 1
ATOM 627 O O . GLU A 1 82 ? 1.618 -1.898 -18.304 1.00 96.81 82 GLU A O 1
ATOM 632 N N . ASP A 1 83 ? 3.216 -1.924 -19.895 1.00 97.12 83 ASP A N 1
ATOM 633 C CA . ASP A 1 83 ? 3.544 -3.360 -19.770 1.00 97.12 83 ASP A CA 1
ATOM 634 C C . ASP A 1 83 ? 3.815 -3.751 -18.311 1.00 97.12 83 ASP A C 1
ATOM 636 O O . ASP A 1 83 ? 3.333 -4.759 -17.791 1.00 97.12 83 ASP A O 1
ATOM 640 N N . TRP A 1 84 ? 4.564 -2.909 -17.602 1.00 96.25 84 TRP A N 1
ATOM 641 C CA . TRP A 1 84 ? 4.886 -3.154 -16.208 1.00 96.25 84 TRP A CA 1
ATOM 642 C C . TRP A 1 84 ? 3.656 -3.117 -15.291 1.00 96.25 84 TRP A C 1
ATOM 644 O O . TRP A 1 84 ? 3.556 -3.951 -14.388 1.00 96.25 84 TRP A O 1
ATOM 654 N N . HIS A 1 85 ? 2.716 -2.191 -15.506 1.00 95.25 85 HIS A N 1
ATOM 655 C CA . HIS A 1 85 ? 1.457 -2.160 -14.757 1.00 95.25 85 HIS A CA 1
ATOM 656 C C . HIS A 1 85 ? 0.567 -3.367 -15.076 1.00 95.25 85 HIS A C 1
ATOM 658 O O . HIS A 1 85 ? 0.000 -3.945 -14.145 1.00 95.25 85 HIS A O 1
ATOM 664 N N . ASP A 1 86 ? 0.509 -3.804 -16.334 1.00 95.56 86 ASP A N 1
ATOM 665 C CA . ASP A 1 86 ? -0.238 -5.005 -16.729 1.00 95.56 86 ASP A CA 1
ATOM 666 C C . ASP A 1 86 ? 0.330 -6.259 -16.055 1.00 95.56 86 ASP A C 1
ATOM 668 O O . ASP A 1 86 ? -0.408 -7.081 -15.504 1.00 95.56 86 ASP A O 1
ATOM 672 N N . ARG A 1 87 ? 1.661 -6.372 -15.992 1.00 95.81 87 ARG A N 1
ATOM 673 C CA . ARG A 1 87 ? 2.338 -7.464 -15.279 1.00 95.81 87 ARG A CA 1
ATOM 674 C C . ARG A 1 87 ? 2.084 -7.426 -13.773 1.00 95.81 87 ARG A C 1
ATOM 676 O O . ARG A 1 87 ? 1.958 -8.487 -13.168 1.00 95.81 87 ARG A O 1
ATOM 683 N N . ILE A 1 88 ? 1.982 -6.244 -13.158 1.00 94.44 88 ILE A N 1
ATOM 684 C CA . ILE A 1 88 ? 1.570 -6.115 -11.748 1.00 94.44 88 ILE A CA 1
ATOM 685 C C . ILE A 1 88 ? 0.131 -6.607 -11.566 1.00 94.44 88 ILE A C 1
ATOM 687 O O . ILE A 1 88 ? -0.132 -7.390 -10.654 1.00 94.44 88 ILE A O 1
ATOM 691 N N . ALA A 1 89 ? -0.789 -6.189 -12.437 1.00 92.94 89 ALA A N 1
ATOM 692 C CA . ALA A 1 89 ? -2.187 -6.600 -12.363 1.00 92.94 89 ALA A CA 1
ATOM 693 C C . ALA A 1 89 ? -2.352 -8.120 -12.532 1.00 92.94 89 ALA A C 1
ATOM 695 O O . ALA A 1 89 ? -3.162 -8.725 -11.832 1.00 92.94 89 ALA A O 1
ATOM 696 N N . ALA A 1 90 ? -1.549 -8.751 -13.396 1.00 93.62 90 ALA A N 1
ATOM 697 C CA . ALA A 1 90 ? -1.526 -10.204 -13.551 1.00 93.62 90 ALA A CA 1
ATOM 698 C C . ALA A 1 90 ? -1.098 -10.931 -12.261 1.00 93.62 90 ALA A C 1
ATOM 700 O O . ALA A 1 90 ? -1.662 -11.972 -11.937 1.00 93.62 90 ALA A O 1
ATOM 701 N N . VAL A 1 91 ? -0.158 -10.367 -11.488 1.00 93.19 91 VAL A N 1
ATOM 702 C CA . VAL A 1 91 ? 0.247 -10.927 -10.182 1.00 93.19 91 VAL A CA 1
ATOM 703 C C . VAL A 1 91 ? -0.903 -10.890 -9.174 1.00 93.19 91 VAL A C 1
ATOM 705 O O . VAL A 1 91 ? -1.034 -11.805 -8.372 1.00 93.19 91 VAL A O 1
ATOM 708 N N . TRP A 1 92 ? -1.760 -9.867 -9.213 1.00 90.31 92 TRP A N 1
ATOM 709 C CA . TRP A 1 92 ? -2.901 -9.761 -8.293 1.00 90.31 92 TRP A CA 1
ATOM 710 C C . TRP A 1 92 ? -4.028 -10.762 -8.579 1.00 90.31 92 TRP A C 1
ATOM 712 O O . TRP A 1 92 ? -4.895 -10.947 -7.727 1.00 90.31 92 TRP A O 1
ATOM 722 N N . GLN A 1 93 ? -4.053 -11.364 -9.770 1.00 85.88 93 GLN A N 1
ATOM 723 C CA . GLN A 1 93 ? -5.088 -12.315 -10.192 1.00 85.88 93 GLN A CA 1
ATOM 724 C C . GLN A 1 93 ? -4.720 -13.785 -9.939 1.00 85.88 93 GLN A C 1
ATOM 726 O O . GLN A 1 93 ? -5.591 -14.644 -10.084 1.00 85.88 93 GLN A O 1
ATOM 731 N N . ALA A 1 94 ? -3.455 -14.070 -9.623 1.00 63.22 94 ALA A N 1
ATOM 732 C CA . ALA A 1 94 ? -2.926 -15.418 -9.412 1.00 63.22 94 A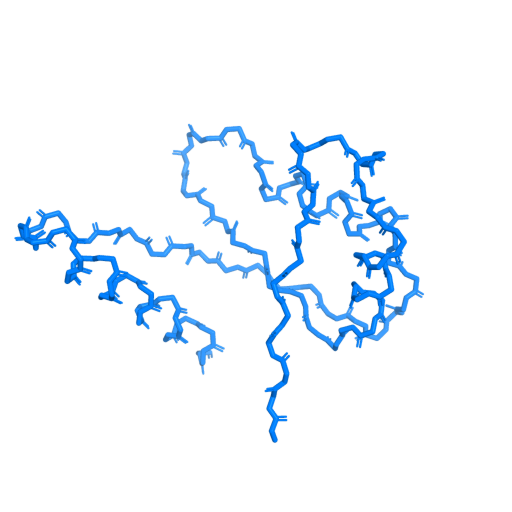LA A CA 1
ATOM 733 C C . ALA A 1 94 ? -3.196 -15.932 -7.989 1.00 63.22 94 ALA A C 1
ATOM 735 O O . ALA A 1 94 ? -3.449 -17.152 -7.860 1.00 63.22 94 ALA A O 1
#

pLDDT: mean 91.84, std 9.35, range [54.5, 98.19]

Foldseek 3Di:
DDDDDDADCPPLDLVSHDPVSLVVLQPAQEAEAEAEDPDDDGVSVSVVVSSVVRHPRPNRYYDYDYQDDFDPVPPDPVVSVVVSVVVVVVRVVD